Protein AF-Q0VHI0-F1 (afdb_monomer)

Structure (mmCIF, N/CA/C/O backbone):
data_AF-Q0VHI0-F1
#
_entry.id   AF-Q0VHI0-F1
#
loop_
_atom_site.group_PDB
_atom_site.id
_atom_site.type_symbol
_atom_site.label_atom_id
_atom_site.label_alt_id
_atom_site.label_comp_id
_atom_site.label_asym_id
_atom_site.label_entity_id
_atom_site.label_seq_id
_atom_site.pdbx_PDB_ins_code
_atom_site.Cartn_x
_atom_site.Cartn_y
_atom_site.Cartn_z
_atom_site.occupancy
_atom_site.B_iso_or_equiv
_atom_site.auth_seq_id
_atom_site.auth_comp_id
_atom_site.auth_asym_id
_atom_site.auth_atom_id
_atom_site.pdbx_PDB_model_num
ATOM 1 N N . MET A 1 1 ? 35.026 48.887 23.957 1.00 38.47 1 MET A N 1
ATOM 2 C CA . MET A 1 1 ? 33.906 49.827 24.156 1.00 38.47 1 MET A CA 1
ATOM 3 C C . MET A 1 1 ? 32.701 49.025 24.620 1.00 38.47 1 MET A C 1
ATOM 5 O O . MET A 1 1 ? 32.189 48.220 23.860 1.00 38.47 1 MET A O 1
ATOM 9 N N . GLU A 1 2 ? 32.453 49.130 25.924 1.00 35.31 2 GLU A N 1
ATOM 10 C CA . GLU A 1 2 ? 31.187 49.112 26.683 1.00 35.31 2 GLU A CA 1
ATOM 11 C C . GLU A 1 2 ? 29.931 48.373 26.146 1.00 35.31 2 GLU A C 1
ATOM 13 O O . GLU A 1 2 ? 29.372 48.698 25.106 1.00 35.31 2 GLU A O 1
ATOM 18 N N . ASN A 1 3 ? 29.457 47.426 26.971 1.00 36.97 3 ASN A N 1
ATOM 19 C CA . ASN A 1 3 ? 28.044 47.064 27.241 1.00 36.97 3 ASN A CA 1
ATOM 20 C C . ASN A 1 3 ? 27.344 48.240 27.990 1.00 36.97 3 ASN A C 1
ATOM 22 O O . ASN A 1 3 ? 28.097 49.090 28.466 1.00 36.97 3 ASN A O 1
ATOM 26 N N . PRO A 1 4 ? 26.018 48.286 28.305 1.00 49.47 4 PRO A N 1
ATOM 27 C CA . PRO A 1 4 ? 24.869 47.405 28.007 1.00 49.47 4 PRO A CA 1
ATOM 28 C C . PRO A 1 4 ? 23.556 48.187 27.661 1.00 49.47 4 PRO A C 1
ATOM 30 O O . PRO A 1 4 ? 23.544 49.411 27.592 1.00 49.47 4 PRO A O 1
ATOM 33 N N . GLY A 1 5 ? 22.407 47.509 27.500 1.00 36.56 5 GLY A N 1
ATOM 34 C CA . GLY A 1 5 ? 21.101 48.183 27.357 1.00 36.56 5 GLY A CA 1
ATOM 35 C C . GLY A 1 5 ? 19.891 47.271 27.575 1.00 36.56 5 GLY A C 1
ATOM 36 O O . GLY A 1 5 ? 19.359 46.694 26.635 1.00 36.56 5 GLY A O 1
ATOM 37 N N . LEU A 1 6 ? 19.478 47.145 28.836 1.00 39.19 6 LEU A N 1
ATOM 38 C CA . LEU A 1 6 ? 18.313 46.410 29.341 1.00 39.19 6 LEU A CA 1
ATOM 39 C C . LEU A 1 6 ? 17.097 47.356 29.497 1.00 39.19 6 LEU A C 1
ATOM 41 O O . LEU A 1 6 ? 17.291 48.537 29.782 1.00 39.19 6 LEU A O 1
ATOM 45 N N . THR A 1 7 ? 15.877 46.788 29.554 1.00 40.47 7 THR A N 1
ATOM 46 C CA . THR A 1 7 ? 14.603 47.363 30.100 1.00 40.47 7 THR A CA 1
ATOM 47 C C . THR A 1 7 ? 13.912 48.439 29.234 1.00 40.47 7 THR A C 1
ATOM 49 O O . THR A 1 7 ? 14.581 49.262 28.638 1.00 40.47 7 THR A O 1
ATOM 52 N N . ARG A 1 8 ? 12.580 48.564 29.080 1.00 37.19 8 ARG A N 1
ATOM 53 C CA . ARG A 1 8 ? 11.393 48.414 29.960 1.00 37.19 8 ARG A CA 1
ATOM 54 C C . ARG A 1 8 ? 10.161 48.582 29.018 1.00 37.19 8 ARG A C 1
ATOM 56 O O . ARG A 1 8 ? 10.244 49.387 28.102 1.00 37.19 8 ARG A O 1
ATOM 63 N N . HIS A 1 9 ? 9.051 47.843 29.068 1.00 40.28 9 HIS A N 1
ATOM 64 C CA . HIS A 1 9 ? 7.913 48.039 29.975 1.00 40.28 9 HIS A CA 1
ATOM 65 C C . HIS A 1 9 ? 6.867 46.932 29.716 1.00 40.28 9 HIS A C 1
ATOM 67 O O . HIS A 1 9 ? 6.216 46.927 28.675 1.00 40.28 9 HIS A O 1
ATOM 73 N N . GLN A 1 10 ? 6.669 46.022 30.672 1.00 41.53 10 GLN A N 1
ATOM 74 C CA . GLN A 1 10 ? 5.404 45.298 30.811 1.00 41.53 10 GLN A CA 1
ATOM 75 C C . GLN A 1 10 ? 4.472 46.167 31.657 1.00 41.53 10 GLN A C 1
ATOM 77 O O . GLN A 1 10 ? 4.838 46.580 32.759 1.00 41.53 10 GLN A O 1
ATOM 82 N N . VAL A 1 11 ? 3.290 46.474 31.128 1.00 43.38 11 VAL A N 1
ATOM 83 C CA . VAL A 1 11 ? 2.221 47.136 31.876 1.00 43.38 11 VAL A CA 1
ATOM 84 C C . VAL A 1 11 ? 1.389 46.050 32.548 1.00 43.38 11 VAL A C 1
ATOM 86 O O . VAL A 1 11 ? 0.744 45.243 31.886 1.00 43.38 11 VAL A O 1
ATOM 89 N N . PHE A 1 12 ? 1.441 46.038 33.878 1.00 35.62 12 PHE A N 1
ATOM 90 C CA . PHE A 1 12 ? 0.471 45.375 34.737 1.00 35.62 12 PHE A CA 1
ATOM 91 C C . PHE A 1 12 ? -0.876 46.097 34.621 1.00 35.62 12 PHE A C 1
ATOM 93 O O . PHE A 1 12 ? -0.943 47.319 34.739 1.00 35.62 12 PHE A O 1
ATOM 100 N N . THR A 1 13 ? -1.964 45.350 34.480 1.00 40.91 13 THR A N 1
ATOM 101 C CA . THR A 1 13 ? -3.284 45.818 34.913 1.00 40.91 13 THR A CA 1
ATOM 102 C C . THR A 1 13 ? -3.867 44.748 35.823 1.00 40.91 13 THR A C 1
ATOM 104 O O . THR A 1 13 ? -4.276 43.681 35.380 1.00 40.91 13 THR A O 1
ATOM 107 N N . LEU A 1 14 ? -3.814 45.036 37.121 1.00 39.38 14 LEU A N 1
ATOM 108 C CA . LEU A 1 14 ? -4.578 44.373 38.168 1.00 39.38 14 LEU A CA 1
ATOM 109 C C . LEU A 1 14 ? -5.868 45.173 38.358 1.00 39.38 14 LEU A C 1
ATOM 111 O O . LEU A 1 14 ? -5.787 46.379 38.567 1.00 39.38 14 LEU A O 1
ATOM 115 N N . CYS A 1 15 ? -7.022 44.508 38.360 1.00 31.22 15 CYS A N 1
ATOM 116 C CA . CYS A 1 15 ? -8.154 44.892 39.206 1.00 31.22 15 CYS A CA 1
ATOM 117 C C . CYS A 1 15 ? -9.051 43.663 39.476 1.00 31.22 15 CYS A C 1
ATOM 119 O O . CYS A 1 15 ? -9.110 42.782 38.618 1.00 31.22 15 CYS A O 1
ATOM 121 N N . PRO A 1 16 ? -9.669 43.551 40.672 1.00 48.53 16 PRO A N 1
ATOM 122 C CA . PRO A 1 16 ? -9.937 42.267 41.326 1.00 48.53 16 PRO A CA 1
ATOM 123 C C . PRO A 1 16 ? -11.471 42.050 41.540 1.00 48.53 16 PRO A C 1
ATOM 125 O O . PRO A 1 16 ? -12.226 42.534 40.702 1.00 48.53 16 PRO A O 1
ATOM 128 N N . PRO A 1 17 ? -11.978 41.263 42.521 1.00 51.66 17 PRO A N 1
ATOM 129 C CA . PRO A 1 17 ? -12.906 40.156 42.260 1.00 51.66 17 PRO A CA 1
ATOM 130 C C . PRO A 1 17 ? -14.340 40.390 42.779 1.00 51.66 17 PRO A C 1
ATOM 132 O O . PRO A 1 17 ? -14.525 41.014 43.817 1.00 51.66 17 PRO A O 1
ATOM 135 N N . GLU A 1 18 ? -15.353 39.778 42.159 1.00 42.62 18 GLU A N 1
ATOM 136 C CA . GLU A 1 18 ? -16.685 39.655 42.775 1.00 42.62 18 GLU A CA 1
ATOM 137 C C . GLU A 1 18 ? -17.144 38.195 42.844 1.00 42.62 18 GLU A C 1
ATOM 139 O O . GLU A 1 18 ? -17.084 37.435 41.878 1.00 42.62 18 GLU A O 1
ATOM 144 N N . HIS A 1 19 ? -17.543 37.800 44.053 1.00 44.12 19 HIS A N 1
ATOM 145 C CA . HIS A 1 19 ? -18.076 36.494 44.413 1.00 44.12 19 HIS A CA 1
ATOM 146 C C . HIS A 1 19 ? -19.504 36.306 43.882 1.00 44.12 19 HIS A C 1
ATOM 148 O O . HIS A 1 19 ? -20.407 37.054 44.245 1.00 44.12 19 HIS A O 1
ATOM 154 N N . GLY A 1 20 ? -19.723 35.232 43.123 1.00 37.12 20 GLY A N 1
ATOM 155 C CA . GLY A 1 20 ? -21.039 34.639 42.873 1.00 37.12 20 GLY A CA 1
ATOM 156 C C . GLY A 1 20 ? -20.977 33.127 43.141 1.00 37.12 20 GLY A C 1
ATOM 157 O O . GLY A 1 20 ? -19.937 32.521 42.872 1.00 37.12 20 GLY A O 1
ATOM 158 N N . PRO A 1 21 ? -22.019 32.502 43.719 1.00 47.44 21 PRO A N 1
ATOM 159 C CA . PRO A 1 21 ? -21.971 31.104 44.151 1.00 47.44 21 PRO A CA 1
ATOM 160 C C . PRO A 1 21 ? -21.974 30.124 42.961 1.00 47.44 21 PRO A C 1
ATOM 162 O O . PRO A 1 21 ? -22.507 30.448 41.897 1.00 47.44 21 PRO A O 1
ATOM 165 N N . PRO A 1 22 ? -21.411 28.909 43.122 1.00 40.84 22 PRO A N 1
ATOM 166 C CA . PRO A 1 22 ? -21.280 27.956 42.029 1.00 40.84 22 PRO A CA 1
ATOM 167 C C . PRO A 1 22 ? -22.635 27.312 41.711 1.00 40.84 22 PRO A C 1
ATOM 169 O O . PRO A 1 22 ? -23.188 26.573 42.524 1.00 40.84 22 PRO A O 1
ATOM 172 N N . MET A 1 23 ? -23.165 27.550 40.508 1.00 35.97 23 MET A N 1
ATOM 173 C CA . MET A 1 23 ? -24.168 26.650 39.943 1.00 35.97 23 MET A CA 1
ATOM 174 C C . MET A 1 23 ? -23.479 25.345 39.550 1.00 35.97 23 MET A C 1
ATOM 176 O O . MET A 1 23 ? -22.531 25.339 38.765 1.00 35.97 23 MET A O 1
ATOM 180 N N . MET A 1 24 ? -23.988 24.241 40.096 1.00 37.12 24 MET A N 1
ATOM 181 C CA . MET A 1 24 ? -23.742 22.893 39.604 1.00 37.12 24 MET A CA 1
ATOM 182 C C . MET A 1 24 ? -24.214 22.805 38.148 1.00 37.12 24 MET A C 1
ATOM 184 O O . MET A 1 24 ? -25.366 22.471 37.881 1.00 37.12 24 MET A O 1
ATOM 188 N N . SER A 1 25 ? -23.323 23.087 37.198 1.00 36.75 25 SER A N 1
ATOM 189 C CA . SER A 1 25 ? -23.454 22.517 35.862 1.00 36.75 25 SER A CA 1
ATOM 190 C C . SER A 1 25 ? -23.115 21.046 35.999 1.00 36.75 25 SER A C 1
ATOM 192 O O . SER A 1 25 ? -21.955 20.659 36.128 1.00 36.75 25 SER A O 1
ATOM 194 N N . THR A 1 26 ? -24.164 20.234 36.039 1.00 41.59 26 THR A N 1
ATOM 195 C CA . THR A 1 26 ? -24.088 18.802 35.807 1.00 41.59 26 THR A CA 1
ATOM 196 C C . THR A 1 26 ? -23.267 18.582 34.543 1.00 41.59 26 THR A C 1
ATOM 198 O O . THR A 1 26 ? -23.707 18.954 33.452 1.00 41.59 26 THR A O 1
ATOM 201 N N . HIS A 1 27 ? -22.072 18.013 34.706 1.00 39.00 27 HIS A N 1
ATOM 202 C CA . HIS A 1 27 ? -21.380 17.312 33.639 1.00 39.00 27 HIS A CA 1
ATOM 203 C C . HIS A 1 27 ? -22.380 16.299 33.085 1.00 39.00 27 HIS A C 1
ATOM 205 O O . HIS A 1 27 ? -22.654 15.267 33.691 1.00 39.00 27 HIS A O 1
ATOM 211 N N . HIS A 1 28 ? -23.012 16.651 31.968 1.00 38.69 28 HIS A N 1
ATOM 212 C CA . HIS A 1 28 ? -23.519 15.650 31.057 1.00 38.69 28 HIS A CA 1
ATOM 213 C C . HIS A 1 28 ? -22.250 15.033 30.482 1.00 38.69 28 HIS A C 1
ATOM 215 O O . HIS A 1 28 ? -21.656 15.575 29.549 1.00 38.69 28 HIS A O 1
ATOM 221 N N . ASP A 1 29 ? -21.782 13.969 31.133 1.00 33.88 29 ASP A N 1
ATOM 222 C CA . ASP A 1 29 ? -20.922 12.979 30.511 1.00 33.88 29 ASP A CA 1
ATOM 223 C C . ASP A 1 29 ? -21.710 12.465 29.307 1.00 33.88 29 ASP A C 1
ATOM 225 O O . ASP A 1 29 ? -22.510 11.533 29.390 1.00 33.88 29 ASP A O 1
ATOM 229 N N . ALA A 1 30 ? -21.564 13.171 28.186 1.00 39.47 30 ALA A N 1
ATOM 230 C CA . ALA A 1 30 ? -21.826 12.605 26.889 1.00 39.47 30 ALA A CA 1
ATOM 231 C C . ALA A 1 30 ? -20.840 11.448 26.799 1.00 39.47 30 ALA A C 1
ATOM 233 O O . ALA A 1 30 ? -19.650 11.655 26.569 1.00 39.47 30 ALA A O 1
ATOM 234 N N . GLU A 1 31 ? -21.335 10.249 27.104 1.00 38.09 31 GLU A N 1
ATOM 235 C CA . GLU A 1 31 ? -20.692 9.010 26.727 1.00 38.09 31 GLU A CA 1
ATOM 236 C C . GLU A 1 31 ? -20.337 9.160 25.258 1.00 38.09 31 GLU A C 1
ATOM 238 O O . GLU A 1 31 ? -21.190 9.130 24.367 1.00 38.09 31 GLU A O 1
ATOM 243 N N . ASP A 1 32 ? -19.054 9.408 25.028 1.00 39.81 32 ASP A N 1
ATOM 244 C CA . ASP A 1 32 ? -18.459 9.320 23.727 1.00 39.81 32 ASP A CA 1
ATOM 245 C C . ASP A 1 32 ? -18.728 7.893 23.262 1.00 39.81 32 ASP A C 1
ATOM 247 O O . ASP A 1 32 ? -18.030 6.941 23.616 1.00 39.81 32 ASP A O 1
ATOM 251 N N . ILE A 1 33 ? -19.742 7.752 22.409 1.00 43.34 33 ILE A N 1
ATOM 252 C CA . ILE A 1 33 ? -19.882 6.647 21.465 1.00 43.34 33 ILE A CA 1
ATOM 253 C C . ILE A 1 33 ? -18.757 6.833 20.430 1.00 43.34 33 ILE A C 1
ATOM 255 O O . ILE A 1 33 ? -18.974 6.959 19.229 1.00 43.34 33 ILE A O 1
ATOM 259 N N . HIS A 1 34 ? -17.520 6.952 20.909 1.00 49.22 34 HIS A N 1
ATOM 260 C CA . HIS A 1 34 ? -16.341 7.041 20.090 1.00 49.22 34 HIS A CA 1
ATOM 261 C C . HIS A 1 34 ? -16.070 5.627 19.627 1.00 49.22 34 HIS A C 1
ATOM 263 O O . HIS A 1 34 ? -15.720 4.731 20.406 1.00 49.22 34 HIS A O 1
ATOM 269 N N . GLY A 1 35 ? -16.233 5.437 18.320 1.00 52.12 35 GLY A N 1
ATOM 270 C CA . GLY A 1 35 ? -15.624 4.317 17.637 1.00 52.12 35 GLY A CA 1
ATOM 271 C C . GLY A 1 35 ? -14.183 4.122 18.136 1.00 52.12 35 GLY A C 1
ATOM 272 O O . GLY A 1 35 ? -13.522 5.074 18.561 1.00 52.12 35 GLY A O 1
ATOM 273 N N . PRO A 1 36 ? -13.694 2.877 18.152 1.00 60.16 36 PRO A N 1
ATOM 274 C CA . PRO A 1 36 ? -12.367 2.548 18.661 1.00 60.16 36 PRO A CA 1
ATOM 275 C C . PRO A 1 36 ? -11.315 3.541 18.155 1.00 60.16 36 PRO A C 1
ATOM 277 O O . PRO A 1 36 ? -11.208 3.763 16.951 1.00 60.16 36 PRO A O 1
ATOM 280 N N . THR A 1 37 ? -10.550 4.125 19.082 1.00 78.50 37 THR A N 1
ATOM 281 C CA . THR A 1 37 ? -9.544 5.150 18.779 1.00 78.50 37 THR A CA 1
ATOM 282 C C . THR A 1 37 ? -8.596 4.687 17.669 1.00 78.50 37 THR A C 1
ATOM 284 O O . THR A 1 37 ? -8.313 3.494 17.534 1.00 78.50 37 THR A O 1
ATOM 287 N N . VAL A 1 38 ? -8.067 5.626 16.877 1.00 81.50 38 VAL A N 1
ATOM 288 C CA . VAL A 1 38 ? -7.137 5.335 15.764 1.00 81.50 38 VAL A CA 1
ATO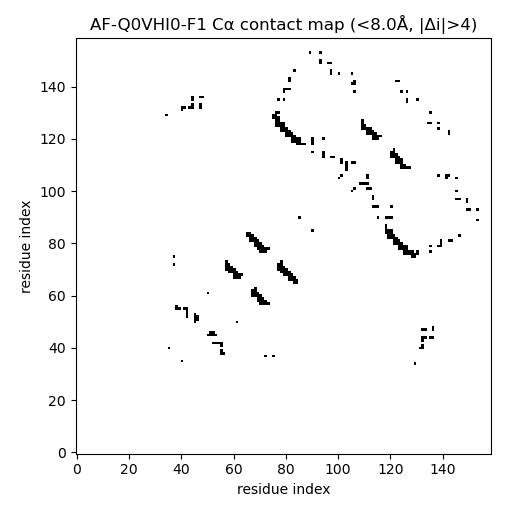M 289 C C . VAL A 1 38 ? -5.999 4.405 16.202 1.00 81.50 38 VAL A C 1
ATOM 291 O O . VAL A 1 38 ? -5.668 3.452 15.500 1.00 81.50 38 VAL A O 1
ATOM 294 N N . ALA A 1 39 ? -5.461 4.621 17.405 1.00 85.38 39 ALA A N 1
ATOM 295 C CA . ALA A 1 3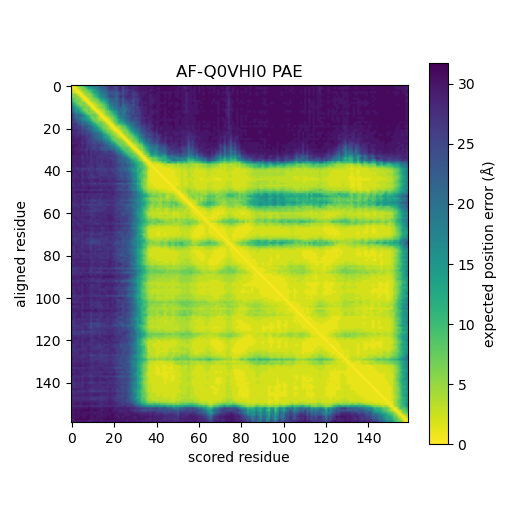9 ? -4.447 3.763 18.009 1.00 85.38 39 ALA A CA 1
ATOM 296 C C . ALA A 1 39 ? -4.908 2.301 18.149 1.00 85.38 39 ALA A C 1
ATOM 298 O O . ALA A 1 39 ? -4.216 1.382 17.713 1.00 85.38 39 ALA A O 1
ATOM 299 N N . ARG A 1 40 ? -6.117 2.083 18.677 1.00 88.38 40 ARG A N 1
ATOM 300 C CA . ARG A 1 40 ? -6.703 0.749 18.840 1.00 88.38 40 ARG A CA 1
ATOM 301 C C . ARG A 1 40 ? -6.956 0.066 17.498 1.00 88.38 40 ARG A C 1
ATOM 303 O O . ARG A 1 40 ? -6.719 -1.133 17.374 1.00 88.38 40 ARG A O 1
ATOM 310 N N . GLN A 1 41 ? -7.433 0.799 16.494 1.00 89.88 41 GLN A N 1
ATOM 311 C CA . GLN A 1 41 ? -7.628 0.238 15.154 1.00 89.88 41 GLN A CA 1
ATOM 312 C C . GLN A 1 41 ? -6.305 -0.173 14.508 1.00 89.88 41 GLN A C 1
ATOM 314 O O . GLN A 1 41 ? -6.206 -1.256 13.932 1.00 89.88 41 GLN A O 1
ATOM 319 N N . THR A 1 42 ? -5.265 0.635 14.677 1.00 90.50 42 THR A N 1
ATOM 320 C CA . THR A 1 42 ? -3.914 0.307 14.226 1.00 90.50 42 THR A CA 1
ATOM 321 C C . THR A 1 42 ? -3.364 -0.949 14.914 1.00 90.50 42 THR A C 1
ATOM 323 O O . THR A 1 42 ? -2.867 -1.846 14.235 1.00 90.50 42 THR A O 1
ATOM 326 N N . GLU A 1 43 ? -3.515 -1.082 16.235 1.00 90.75 43 GLU A N 1
ATOM 327 C CA . GLU A 1 43 ? -3.112 -2.293 16.969 1.00 90.75 43 GLU A CA 1
ATOM 328 C C . GLU A 1 43 ? -3.861 -3.548 16.504 1.00 90.75 43 GLU A C 1
ATOM 330 O O . GLU A 1 43 ? -3.262 -4.612 16.327 1.00 90.75 43 GLU A O 1
ATOM 335 N N . LEU A 1 44 ? -5.175 -3.439 16.289 1.00 92.12 44 LEU A N 1
ATOM 336 C CA . LEU A 1 44 ? -5.983 -4.537 15.761 1.00 92.12 44 LEU A CA 1
ATOM 337 C C . LEU A 1 44 ? -5.523 -4.932 14.359 1.00 92.12 44 LEU A C 1
ATOM 339 O O . LEU A 1 44 ? -5.383 -6.120 14.073 1.00 92.12 44 LEU A O 1
ATOM 343 N N . TRP A 1 45 ? -5.235 -3.952 13.503 1.00 93.38 45 TRP A N 1
ATOM 344 C CA . TRP A 1 45 ? -4.726 -4.206 12.163 1.00 93.38 45 TRP A CA 1
ATOM 345 C C . TRP A 1 45 ? -3.365 -4.907 12.198 1.00 93.38 45 TRP A C 1
ATOM 347 O O . TRP A 1 45 ? -3.187 -5.897 11.494 1.00 93.38 45 TRP A O 1
ATOM 357 N N . LEU A 1 46 ? -2.439 -4.491 13.069 1.00 92.69 46 LEU A N 1
ATOM 358 C CA . LEU A 1 46 ? -1.152 -5.174 13.259 1.00 92.69 46 LEU A CA 1
ATOM 359 C C . LEU A 1 46 ? -1.339 -6.656 13.621 1.00 92.69 46 LEU A C 1
ATOM 361 O O . LEU A 1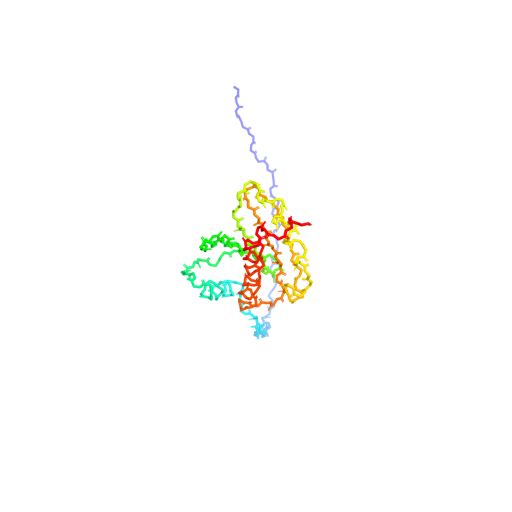 46 ? -0.739 -7.524 12.983 1.00 92.69 46 LEU A O 1
ATOM 365 N N . ARG A 1 47 ? -2.234 -6.957 14.573 1.00 92.31 47 ARG A N 1
ATOM 366 C CA . ARG A 1 47 ? -2.564 -8.341 14.967 1.00 92.31 47 ARG A CA 1
ATOM 367 C C . ARG A 1 47 ? -3.163 -9.136 13.811 1.00 92.31 47 ARG A C 1
ATOM 369 O O . ARG A 1 47 ? -2.767 -10.273 13.573 1.00 92.31 47 ARG A O 1
ATOM 376 N N . LEU A 1 48 ? -4.082 -8.530 13.063 1.00 93.31 48 LEU A N 1
ATOM 377 C CA . LEU A 1 48 ? -4.705 -9.126 11.880 1.00 93.31 48 LEU A CA 1
ATOM 378 C C . LEU A 1 48 ? -3.706 -9.386 10.747 1.00 93.31 48 LEU A C 1
ATOM 380 O O . LEU A 1 48 ? -3.864 -10.338 9.980 1.00 93.31 48 LEU A O 1
ATOM 384 N N . MET A 1 49 ? -2.662 -8.566 10.659 1.00 91.12 49 MET A N 1
ATOM 385 C CA . MET A 1 49 ? -1.535 -8.764 9.759 1.00 91.12 49 MET A CA 1
ATOM 386 C C . MET A 1 49 ? -0.505 -9.756 10.326 1.00 91.12 49 MET A C 1
ATOM 388 O O . MET A 1 49 ? 0.463 -10.061 9.636 1.00 91.12 49 MET A O 1
ATOM 392 N N . GLY A 1 50 ? -0.694 -10.315 11.524 1.00 89.69 50 GLY A N 1
ATOM 393 C CA . GLY A 1 50 ? 0.271 -11.218 12.159 1.00 89.69 50 GLY A CA 1
ATOM 394 C C . GLY A 1 50 ? 1.602 -10.541 12.501 1.00 89.69 50 GLY A C 1
ATOM 395 O O . GLY A 1 50 ? 2.611 -11.225 12.652 1.00 89.69 50 GLY A O 1
ATOM 396 N N . ALA A 1 51 ? 1.619 -9.209 12.578 1.00 87.31 51 ALA A N 1
ATOM 397 C CA . ALA A 1 51 ? 2.770 -8.451 13.036 1.00 87.31 51 ALA A CA 1
ATOM 398 C C . ALA A 1 51 ? 2.818 -8.453 14.571 1.00 87.31 51 ALA A C 1
ATOM 400 O O . ALA A 1 51 ? 1.783 -8.478 15.243 1.00 87.31 51 ALA A O 1
ATOM 401 N N . GLY A 1 52 ? 4.032 -8.420 15.125 1.00 81.31 52 GLY A N 1
ATOM 402 C CA . GLY A 1 52 ? 4.226 -8.228 16.559 1.00 81.31 52 GLY A CA 1
ATOM 403 C C . GLY A 1 52 ? 3.683 -6.871 17.030 1.00 81.31 52 GLY A C 1
ATOM 404 O O . GLY A 1 52 ? 3.470 -5.972 16.212 1.00 81.31 52 GLY A O 1
ATOM 405 N N . PRO A 1 53 ? 3.457 -6.703 18.342 1.00 76.00 53 PRO A N 1
ATOM 406 C CA . PRO A 1 53 ? 3.015 -5.430 18.892 1.00 76.00 53 PRO A CA 1
ATOM 407 C C . PRO A 1 53 ? 4.031 -4.330 18.559 1.00 76.00 53 PRO A C 1
ATOM 409 O O . PRO A 1 53 ? 5.217 -4.448 18.862 1.00 76.00 53 PRO A O 1
ATOM 412 N N . GLN A 1 54 ? 3.551 -3.263 17.925 1.00 80.25 54 GLN A N 1
ATOM 413 C CA . GLN A 1 54 ? 4.293 -2.028 17.686 1.00 80.25 54 GLN A CA 1
ATOM 414 C C . GLN A 1 54 ? 3.515 -0.874 18.322 1.00 80.25 54 GLN A C 1
ATOM 416 O O . GLN A 1 54 ? 2.285 -0.958 18.409 1.00 80.25 54 GLN A O 1
ATOM 421 N N . PRO A 1 55 ? 4.198 0.185 18.786 1.00 76.94 55 PRO A N 1
ATOM 422 C CA . PRO A 1 55 ? 3.511 1.347 19.323 1.00 76.94 55 PRO A CA 1
ATOM 423 C C . PRO A 1 55 ? 2.578 1.940 18.254 1.00 76.94 55 PRO A C 1
ATOM 425 O O . PRO A 1 55 ? 2.978 2.040 17.091 1.00 76.94 55 PRO A O 1
ATOM 428 N N . PRO A 1 56 ? 1.346 2.332 18.615 1.00 71.50 56 PRO A N 1
ATOM 429 C CA . PRO A 1 56 ? 0.421 2.943 17.675 1.00 71.50 56 PRO A CA 1
ATOM 430 C C . PRO A 1 56 ? 0.942 4.324 17.266 1.00 71.50 56 PRO A C 1
ATOM 432 O O . PRO A 1 56 ? 0.816 5.303 17.999 1.00 71.50 56 PRO A O 1
ATOM 435 N N . THR A 1 57 ? 1.538 4.402 16.082 1.00 80.19 57 THR A N 1
ATOM 436 C CA . THR A 1 57 ? 1.959 5.653 15.449 1.00 80.19 57 THR A CA 1
ATOM 437 C C . THR A 1 57 ? 1.008 6.016 14.313 1.00 80.19 57 THR A C 1
ATOM 439 O O . THR A 1 57 ? 0.279 5.177 13.780 1.00 80.19 57 THR A O 1
ATOM 442 N N . SER A 1 58 ? 1.013 7.289 13.916 1.00 82.38 58 SER A N 1
ATOM 443 C CA . SER A 1 58 ? 0.264 7.766 12.746 1.00 82.38 58 SER A CA 1
ATOM 444 C C . SER A 1 58 ? 0.825 7.240 11.422 1.00 82.38 58 SER A C 1
ATOM 446 O O . SER A 1 58 ? 0.166 7.350 10.397 1.00 82.38 58 SER A O 1
ATOM 448 N N . SER A 1 59 ? 2.028 6.668 11.422 1.00 89.44 59 SER A N 1
ATOM 449 C CA . SER A 1 59 ? 2.644 6.041 10.257 1.00 89.44 59 SER A CA 1
ATOM 450 C C . SER A 1 59 ? 3.403 4.794 10.687 1.00 89.44 59 SER A C 1
ATOM 452 O O . SER A 1 59 ? 4.238 4.853 11.592 1.00 89.44 59 SER A O 1
ATOM 454 N N . LEU A 1 60 ? 3.101 3.669 10.047 1.00 92.50 60 LEU A N 1
ATOM 455 C CA . LEU A 1 60 ? 3.719 2.373 10.289 1.00 92.50 60 LEU A CA 1
ATOM 456 C C . LEU A 1 60 ? 4.191 1.756 8.984 1.00 92.50 60 LEU A C 1
ATOM 458 O O . LEU A 1 60 ? 3.566 1.916 7.937 1.00 92.50 60 LEU A O 1
ATOM 462 N N . THR A 1 61 ? 5.283 1.002 9.073 1.00 94.19 61 THR A N 1
ATOM 463 C CA . THR A 1 61 ? 5.837 0.227 7.963 1.00 94.19 61 THR A CA 1
ATOM 464 C C . THR A 1 61 ? 5.995 -1.224 8.391 1.00 94.19 61 THR A C 1
ATOM 466 O O . THR A 1 61 ? 6.573 -1.506 9.438 1.00 94.19 61 THR A O 1
ATOM 469 N N . LEU A 1 62 ? 5.506 -2.142 7.563 1.00 92.88 62 LEU A N 1
ATOM 470 C CA . LEU A 1 62 ? 5.667 -3.581 7.718 1.00 92.88 62 LEU A CA 1
ATOM 471 C C . LEU A 1 62 ? 6.348 -4.147 6.475 1.00 92.88 62 LEU A C 1
ATOM 473 O O . LEU A 1 62 ? 5.838 -4.004 5.365 1.00 92.88 62 LEU A O 1
ATOM 477 N N . ASP A 1 63 ? 7.465 -4.839 6.662 1.00 92.38 63 ASP A N 1
ATOM 478 C CA . ASP A 1 63 ? 8.045 -5.682 5.621 1.00 92.38 63 ASP A CA 1
ATOM 479 C C . ASP A 1 63 ? 7.403 -7.076 5.706 1.00 92.38 63 ASP A C 1
ATOM 481 O O . ASP A 1 63 ? 7.410 -7.713 6.762 1.00 92.38 63 ASP A O 1
ATOM 485 N N . ARG A 1 64 ? 6.807 -7.548 4.606 1.00 86.75 64 ARG A N 1
ATOM 486 C CA . ARG A 1 64 ? 6.152 -8.858 4.534 1.00 86.75 64 ARG A CA 1
ATOM 487 C C . ARG A 1 64 ? 6.404 -9.527 3.191 1.00 86.75 64 ARG A C 1
ATOM 489 O O . ARG A 1 64 ? 5.907 -9.091 2.155 1.00 86.75 64 ARG A O 1
ATOM 496 N N . ASP A 1 65 ? 7.098 -10.658 3.234 1.00 87.00 65 ASP A N 1
ATOM 497 C CA . ASP A 1 65 ? 7.500 -11.423 2.054 1.00 87.00 65 ASP A CA 1
ATOM 498 C C . ASP A 1 65 ? 8.290 -10.544 1.062 1.00 87.00 65 ASP A C 1
ATOM 500 O O . ASP A 1 65 ? 9.417 -10.140 1.334 1.00 87.00 65 ASP A O 1
ATOM 504 N N . ARG A 1 66 ? 7.683 -10.230 -0.087 1.00 90.88 66 ARG A N 1
ATOM 505 C CA . ARG A 1 66 ? 8.229 -9.393 -1.167 1.00 90.88 66 ARG A CA 1
ATOM 506 C C . ARG A 1 66 ? 7.672 -7.966 -1.177 1.00 90.88 66 ARG A C 1
ATOM 508 O O . ARG A 1 66 ? 8.021 -7.187 -2.065 1.00 90.88 66 ARG A O 1
ATOM 515 N N . ASP A 1 67 ? 6.801 -7.654 -0.221 1.00 94.81 67 ASP A N 1
ATOM 516 C CA . ASP A 1 67 ? 6.056 -6.406 -0.151 1.00 94.81 67 ASP A CA 1
ATOM 517 C C . ASP A 1 67 ? 6.461 -5.597 1.074 1.00 94.81 67 ASP A C 1
ATOM 519 O O . ASP A 1 67 ? 6.640 -6.128 2.171 1.00 94.81 67 ASP A O 1
ATOM 523 N N . ARG A 1 68 ? 6.521 -4.283 0.898 1.00 96.44 68 ARG A N 1
ATOM 524 C CA . ARG A 1 68 ? 6.534 -3.329 2.000 1.00 96.44 68 ARG A CA 1
ATOM 525 C C . ARG A 1 68 ? 5.171 -2.663 2.083 1.00 96.44 68 ARG A C 1
ATOM 527 O O . ARG A 1 68 ? 4.697 -2.109 1.094 1.00 96.44 68 ARG A O 1
ATOM 534 N N . ILE A 1 69 ? 4.541 -2.739 3.246 1.00 96.56 69 ILE A N 1
ATOM 535 C CA . ILE A 1 69 ? 3.203 -2.221 3.518 1.00 96.56 69 ILE A CA 1
ATOM 536 C C . ILE A 1 69 ? 3.341 -1.010 4.429 1.00 96.56 69 ILE A C 1
ATOM 538 O O . ILE A 1 69 ? 3.956 -1.097 5.487 1.00 96.56 69 ILE A O 1
ATOM 542 N N . PHE A 1 70 ? 2.734 0.098 4.038 1.00 96.25 70 PHE A N 1
ATOM 543 C CA . PHE A 1 70 ? 2.661 1.318 4.820 1.00 96.25 70 PHE A CA 1
ATOM 544 C C . PHE A 1 70 ? 1.213 1.558 5.226 1.00 96.25 70 PHE A C 1
ATOM 546 O O . PHE A 1 70 ? 0.310 1.467 4.390 1.00 96.25 70 PHE A O 1
ATOM 553 N N . LEU A 1 71 ? 1.012 1.870 6.501 1.00 95.44 71 LEU A N 1
ATOM 554 C CA . LEU A 1 71 ? -0.251 2.352 7.041 1.00 95.44 71 LEU A CA 1
ATOM 555 C C . LEU A 1 71 ? -0.022 3.770 7.556 1.00 95.44 71 LEU A C 1
ATOM 557 O O . LEU A 1 71 ? 0.740 3.961 8.498 1.00 95.44 71 LEU A O 1
ATOM 561 N N . GLU A 1 72 ? -0.687 4.746 6.952 1.00 94.88 72 GLU A N 1
ATOM 562 C CA . GLU A 1 72 ? -0.677 6.141 7.394 1.00 94.88 72 GLU A CA 1
ATOM 563 C C . GLU A 1 72 ? -2.080 6.545 7.850 1.00 94.88 72 GLU A C 1
ATOM 565 O O . GLU A 1 72 ? -3.066 6.211 7.199 1.00 94.88 72 GLU A O 1
ATOM 570 N N . GLN A 1 73 ? -2.176 7.273 8.953 1.00 90.19 73 GLN A N 1
ATOM 571 C CA . GLN A 1 73 ? -3.412 7.823 9.494 1.00 90.19 73 GLN A CA 1
ATOM 572 C C . GLN A 1 73 ? -3.395 9.333 9.279 1.00 90.19 73 GLN A C 1
ATOM 574 O O . GLN A 1 73 ? -2.535 10.026 9.822 1.00 90.19 73 GLN A O 1
ATOM 579 N N . ASP A 1 74 ? -4.335 9.839 8.487 1.00 85.44 74 ASP A N 1
ATOM 580 C CA . ASP A 1 74 ? -4.435 11.259 8.154 1.00 85.44 74 ASP A CA 1
ATOM 581 C C . ASP A 1 74 ? -5.905 11.677 8.041 1.00 85.44 74 ASP A C 1
ATOM 583 O O . ASP A 1 74 ? -6.698 10.997 7.389 1.00 85.44 74 ASP A O 1
ATOM 587 N N . GLN A 1 75 ? -6.281 12.776 8.702 1.00 81.56 75 GLN A N 1
ATOM 588 C CA . GLN A 1 75 ? -7.643 13.338 8.692 1.00 81.56 75 GLN A CA 1
ATOM 589 C C . GLN A 1 75 ? -8.761 12.301 8.942 1.00 81.56 75 GLN A C 1
ATOM 591 O O . GLN A 1 75 ? -9.795 12.301 8.274 1.00 81.56 75 GLN A O 1
ATOM 596 N N . GLY A 1 76 ? -8.542 11.378 9.886 1.00 81.62 76 GLY A N 1
ATOM 597 C CA . GLY A 1 76 ? -9.514 10.329 10.227 1.00 81.62 76 GLY A CA 1
ATOM 598 C C . GLY A 1 76 ? -9.628 9.202 9.193 1.00 81.62 76 GLY A C 1
ATOM 599 O O . GLY A 1 76 ? -10.563 8.406 9.252 1.00 81.62 76 GLY A O 1
ATOM 600 N N . ARG A 1 77 ? -8.695 9.117 8.238 1.00 90.12 77 ARG A N 1
ATOM 601 C CA . ARG A 1 77 ? -8.637 8.062 7.223 1.00 90.12 77 ARG A CA 1
ATOM 602 C C . ARG A 1 77 ? -7.338 7.282 7.336 1.00 90.12 77 ARG A C 1
ATOM 604 O O . ARG A 1 77 ? -6.257 7.858 7.444 1.00 90.12 77 ARG A O 1
ATOM 611 N N . ALA A 1 78 ? -7.454 5.969 7.192 1.00 93.94 78 ALA A N 1
ATOM 612 C CA . ALA A 1 78 ? -6.309 5.100 6.992 1.00 93.94 78 ALA A CA 1
ATOM 613 C C . ALA A 1 78 ? -5.947 5.044 5.507 1.00 93.94 78 ALA A C 1
ATOM 615 O O . ALA A 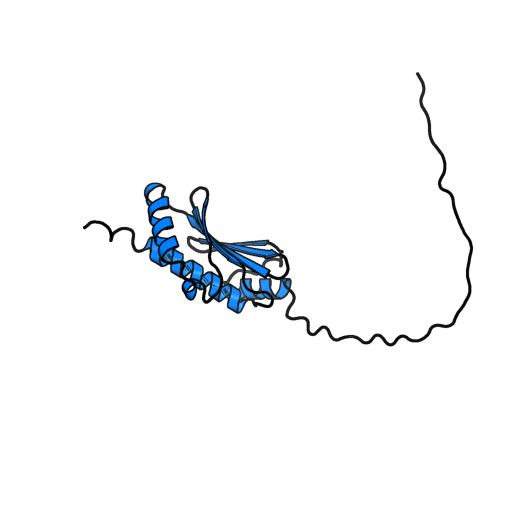1 78 ? -6.778 4.712 4.659 1.00 93.94 78 ALA A O 1
ATOM 616 N N . ARG A 1 79 ? -4.692 5.324 5.181 1.00 96.50 79 ARG A N 1
ATOM 617 C CA . ARG A 1 79 ? -4.111 5.118 3.860 1.00 96.50 79 ARG A CA 1
ATOM 618 C C . ARG A 1 79 ? -3.218 3.893 3.900 1.00 96.50 79 ARG A C 1
ATOM 620 O O . ARG A 1 79 ? -2.284 3.826 4.693 1.00 96.50 79 ARG A O 1
ATOM 627 N N . LEU A 1 80 ? -3.504 2.945 3.018 1.00 97.12 80 LEU A N 1
ATOM 628 C CA . LEU A 1 80 ? -2.694 1.754 2.827 1.00 97.12 80 LEU A CA 1
ATOM 629 C C . LEU A 1 80 ? -1.949 1.852 1.515 1.00 97.12 80 LEU A C 1
ATOM 631 O O . LEU A 1 80 ? -2.562 2.008 0.454 1.00 97.12 80 LEU A O 1
ATOM 635 N N . THR A 1 81 ? -0.635 1.711 1.602 1.00 98.06 81 THR A N 1
ATOM 636 C CA . THR A 1 81 ? 0.256 1.731 0.451 1.00 98.06 81 THR A CA 1
ATOM 637 C C . THR A 1 81 ? 1.112 0.473 0.460 1.00 98.06 81 THR A C 1
ATOM 639 O O . THR A 1 81 ? 1.730 0.154 1.468 1.00 98.06 81 THR A O 1
ATOM 642 N N . LEU A 1 82 ? 1.156 -0.254 -0.653 1.00 97.81 82 LEU A N 1
ATOM 643 C CA . LEU A 1 82 ? 2.033 -1.407 -0.843 1.00 97.81 82 LEU A CA 1
ATOM 644 C C . LEU A 1 82 ? 3.081 -1.068 -1.894 1.00 97.81 82 LEU A C 1
ATOM 646 O O . LEU A 1 82 ? 2.752 -0.511 -2.941 1.00 97.81 82 LEU A O 1
ATOM 650 N N . ALA A 1 83 ? 4.322 -1.455 -1.629 1.00 97.75 83 ALA A N 1
ATOM 651 C CA . ALA A 1 83 ? 5.438 -1.346 -2.552 1.00 97.75 83 ALA A CA 1
ATOM 652 C C . ALA A 1 83 ? 6.055 -2.723 -2.801 1.00 97.75 83 ALA A C 1
ATOM 654 O O . ALA A 1 83 ? 6.347 -3.457 -1.856 1.00 97.75 83 ALA A O 1
ATOM 655 N N . ARG A 1 84 ? 6.310 -3.046 -4.071 1.00 96.88 84 ARG A N 1
ATOM 656 C CA . ARG A 1 84 ? 7.002 -4.268 -4.495 1.00 96.88 84 ARG A CA 1
ATOM 657 C C . ARG A 1 84 ? 8.139 -3.919 -5.438 1.00 96.88 84 ARG A C 1
ATOM 659 O O . ARG A 1 84 ? 7.927 -3.248 -6.447 1.00 96.88 84 ARG A O 1
ATOM 666 N N . ARG A 1 85 ? 9.345 -4.394 -5.131 1.00 95.81 85 ARG A N 1
ATOM 667 C CA . ARG A 1 85 ? 10.516 -4.190 -5.996 1.00 95.81 85 ARG A CA 1
ATOM 668 C C . ARG A 1 85 ? 10.370 -4.936 -7.314 1.00 95.81 85 ARG A C 1
ATOM 670 O O . ARG A 1 85 ? 9.911 -6.076 -7.332 1.00 95.81 85 ARG A O 1
ATOM 677 N N . LEU A 1 86 ? 10.818 -4.299 -8.393 1.00 93.62 86 LEU A N 1
ATOM 678 C CA . LEU A 1 86 ? 10.787 -4.834 -9.748 1.00 93.62 86 LEU A CA 1
ATOM 679 C C . LEU A 1 86 ? 12.142 -4.681 -10.460 1.00 93.62 86 LEU A C 1
ATOM 681 O O . LEU A 1 86 ? 12.732 -3.587 -10.451 1.00 93.62 86 LEU A O 1
ATOM 685 N N . PRO A 1 87 ? 12.600 -5.724 -11.180 1.00 91.69 87 PRO A N 1
ATOM 686 C CA . PRO A 1 87 ? 13.704 -5.602 -12.127 1.00 91.69 87 PRO A CA 1
ATOM 687 C C . PRO A 1 87 ? 13.415 -4.526 -13.181 1.00 91.69 87 PRO A C 1
ATOM 689 O O . PRO A 1 87 ? 12.296 -4.443 -13.688 1.00 91.69 87 PRO A O 1
ATOM 692 N N . VAL A 1 88 ? 14.429 -3.729 -13.546 1.00 91.88 88 VAL A N 1
ATOM 693 C CA . VAL A 1 88 ? 14.309 -2.620 -14.520 1.00 91.88 88 VAL A CA 1
ATOM 694 C C . VAL A 1 88 ? 13.549 -3.017 -15.797 1.00 91.88 88 VAL A C 1
ATOM 696 O O . VAL A 1 88 ? 12.613 -2.294 -16.142 1.00 91.88 88 VAL A O 1
ATOM 699 N N . PRO A 1 89 ? 13.838 -4.165 -16.451 1.00 92.25 89 PRO A N 1
ATOM 700 C CA . PRO A 1 89 ? 13.177 -4.526 -17.709 1.00 92.25 89 PRO A CA 1
ATOM 701 C C . PRO A 1 89 ? 11.663 -4.744 -17.586 1.00 92.25 89 PRO A C 1
ATOM 703 O O . PRO A 1 89 ? 10.946 -4.691 -18.579 1.00 92.25 89 PRO A O 1
ATOM 706 N N . GLN A 1 90 ? 11.161 -5.000 -16.376 1.00 92.31 90 GLN A N 1
ATOM 707 C CA . GLN A 1 90 ? 9.763 -5.355 -16.131 1.00 92.31 90 GLN A CA 1
ATOM 708 C C . GLN A 1 90 ? 8.924 -4.171 -15.635 1.00 92.31 90 GLN A C 1
ATOM 710 O O . GLN A 1 90 ? 7.704 -4.274 -15.576 1.00 92.31 90 GLN A O 1
ATOM 715 N N . ARG A 1 91 ? 9.537 -3.043 -15.252 1.00 93.44 91 ARG A N 1
ATOM 716 C CA . ARG A 1 91 ? 8.837 -1.963 -14.531 1.00 93.44 91 ARG A CA 1
ATOM 717 C C . ARG A 1 91 ? 7.665 -1.385 -15.317 1.00 93.44 91 ARG A C 1
ATOM 719 O O . ARG A 1 91 ? 6.539 -1.389 -14.826 1.00 93.44 91 ARG A O 1
ATOM 726 N N . GLN A 1 92 ? 7.926 -0.901 -16.530 1.00 94.56 92 GLN A N 1
ATOM 727 C CA . GLN A 1 92 ? 6.916 -0.210 -17.334 1.00 94.56 92 GLN A CA 1
ATOM 728 C C . GLN A 1 92 ? 5.788 -1.151 -17.764 1.00 94.56 92 GLN A C 1
ATOM 730 O O . GLN A 1 92 ? 4.618 -0.814 -17.600 1.00 94.56 92 GLN A O 1
ATOM 735 N N . SER A 1 93 ? 6.125 -2.338 -18.273 1.00 94.62 93 SER A N 1
ATOM 736 C CA . SER A 1 93 ? 5.127 -3.316 -18.715 1.00 94.62 93 SER A CA 1
ATOM 737 C C . SER A 1 93 ? 4.252 -3.790 -17.554 1.00 94.62 93 SER A C 1
ATOM 739 O O . SER A 1 93 ? 3.032 -3.852 -17.692 1.00 94.62 93 SER A O 1
ATOM 741 N N . THR A 1 94 ? 4.837 -4.038 -16.380 1.00 95.69 94 THR A N 1
ATOM 742 C CA . THR A 1 94 ? 4.077 -4.410 -15.179 1.00 95.69 94 THR A CA 1
ATOM 743 C C . THR A 1 94 ? 3.195 -3.270 -14.672 1.00 95.69 94 THR A C 1
ATOM 745 O O . THR A 1 94 ? 2.052 -3.535 -14.303 1.00 95.69 94 THR A O 1
ATOM 748 N N . LEU A 1 95 ? 3.653 -2.010 -14.702 1.00 96.69 95 LEU A N 1
ATOM 749 C CA . LEU A 1 95 ? 2.795 -0.867 -14.364 1.00 96.69 95 LEU A CA 1
ATOM 750 C C . LEU A 1 95 ? 1.595 -0.773 -15.315 1.00 96.69 95 LEU A C 1
ATOM 752 O O . LEU A 1 95 ? 0.470 -0.641 -14.846 1.00 96.69 95 LEU A O 1
ATOM 756 N N . LEU A 1 96 ? 1.811 -0.866 -16.630 1.00 96.50 96 LEU A N 1
ATOM 757 C CA . LEU A 1 96 ? 0.723 -0.788 -17.611 1.00 96.50 96 LEU A CA 1
ATOM 758 C C . LEU A 1 96 ? -0.308 -1.905 -17.405 1.00 96.50 96 LEU A C 1
ATOM 760 O O . LEU A 1 96 ? -1.506 -1.628 -17.393 1.00 96.50 96 LEU A O 1
ATOM 764 N N . ARG A 1 97 ? 0.146 -3.141 -17.151 1.00 95.88 97 ARG A N 1
ATOM 765 C CA . ARG A 1 97 ? -0.740 -4.256 -16.779 1.00 95.88 97 ARG A CA 1
ATOM 766 C C . ARG A 1 97 ? -1.522 -3.962 -15.503 1.00 95.88 97 ARG A C 1
ATOM 768 O O . ARG A 1 97 ? -2.716 -4.227 -15.447 1.00 95.88 97 ARG A O 1
ATOM 775 N N . LEU A 1 98 ? -0.875 -3.398 -14.482 1.00 97.06 98 LEU A N 1
ATOM 776 C CA . LEU A 1 98 ? -1.559 -3.040 -13.241 1.00 97.06 98 LEU A CA 1
ATOM 777 C C . LEU A 1 98 ? -2.642 -1.992 -13.486 1.00 97.06 98 LEU A C 1
ATOM 779 O O . LEU A 1 98 ? -3.763 -2.182 -13.028 1.00 97.06 98 LEU A O 1
ATOM 783 N N . LEU A 1 99 ? -2.337 -0.935 -14.240 1.00 96.69 99 LEU A N 1
ATOM 784 C CA . LEU A 1 99 ? -3.292 0.129 -14.554 1.00 96.69 99 LEU A CA 1
ATOM 785 C C . LEU A 1 99 ? -4.532 -0.398 -15.291 1.00 96.69 99 LEU A C 1
ATOM 787 O O . LEU A 1 99 ? -5.635 0.050 -14.998 1.00 96.69 99 LEU A O 1
ATOM 791 N N . GLN A 1 100 ? -4.383 -1.392 -16.170 1.00 95.38 100 GLN A N 1
ATOM 792 C CA . GLN A 1 100 ? -5.520 -2.047 -16.835 1.00 95.38 100 GLN A CA 1
ATOM 793 C C . GLN A 1 100 ? -6.450 -2.780 -15.851 1.00 95.38 100 GLN A C 1
ATOM 795 O O . GLN A 1 100 ? -7.654 -2.880 -16.091 1.00 95.38 100 GLN A O 1
ATOM 800 N N . LEU A 1 101 ? -5.911 -3.264 -14.727 1.00 95.19 101 LEU A N 1
ATOM 801 C CA . LEU A 1 101 ? -6.664 -3.974 -13.692 1.00 95.19 101 LEU A CA 1
ATOM 802 C C . LEU A 1 101 ? -7.293 -3.054 -12.636 1.00 95.19 101 LEU A C 1
ATOM 804 O O . LEU A 1 101 ? -8.085 -3.540 -11.828 1.00 95.19 101 LEU A O 1
ATOM 808 N N . LEU A 1 102 ? -6.964 -1.757 -12.607 1.00 95.06 102 LEU A N 1
ATOM 809 C CA . LEU A 1 102 ? -7.488 -0.804 -11.619 1.00 95.06 102 LEU A CA 1
ATOM 810 C C . LEU A 1 102 ? -8.911 -0.334 -11.953 1.00 95.06 102 LEU A C 1
ATOM 812 O O . LEU A 1 102 ? -9.182 0.859 -12.064 1.00 95.06 102 LEU A O 1
ATOM 816 N N . GLN A 1 103 ? -9.828 -1.285 -12.091 1.00 92.19 103 GLN A N 1
ATOM 817 C CA . GLN A 1 103 ? -11.259 -1.008 -12.178 1.00 92.19 103 GLN A CA 1
ATOM 818 C C . GLN A 1 103 ? -11.836 -0.749 -10.771 1.00 92.19 103 GLN A C 1
ATOM 820 O O . GLN A 1 103 ? -11.253 -1.213 -9.782 1.00 92.19 103 GLN A O 1
ATOM 825 N N . PRO A 1 104 ? -12.968 -0.035 -10.632 1.00 90.94 104 PRO A N 1
ATOM 826 C CA . PRO A 1 104 ? -13.586 0.247 -9.329 1.00 90.94 104 PRO A CA 1
ATOM 827 C C . PRO A 1 104 ? -13.801 -0.997 -8.448 1.00 90.94 104 PRO A C 1
ATOM 829 O O . PRO A 1 104 ? -13.644 -0.950 -7.224 1.00 90.94 104 PRO A O 1
ATOM 832 N N . GLU A 1 105 ? -14.096 -2.140 -9.061 1.00 92.44 105 GLU A N 1
ATOM 833 C CA . GLU A 1 105 ? -14.330 -3.425 -8.402 1.00 92.44 105 GLU A CA 1
ATOM 834 C C . GLU A 1 105 ? -13.055 -3.985 -7.762 1.00 92.44 105 GLU A C 1
ATOM 836 O O . GLU A 1 105 ? -13.123 -4.665 -6.737 1.00 92.44 105 GLU A O 1
ATOM 841 N N . ALA A 1 106 ? -11.879 -3.659 -8.305 1.00 92.25 106 ALA A N 1
ATOM 842 C CA . ALA A 1 106 ? -10.595 -4.132 -7.795 1.00 92.25 106 ALA A CA 1
ATOM 843 C C . ALA A 1 106 ? -10.303 -3.606 -6.377 1.00 92.25 106 ALA A C 1
ATOM 845 O O . ALA A 1 106 ? -9.739 -4.320 -5.544 1.00 92.25 106 ALA A O 1
ATOM 846 N N . GLY A 1 107 ? -10.735 -2.375 -6.082 1.00 90.94 107 GLY A N 1
ATOM 847 C CA . GLY A 1 107 ? -10.711 -1.791 -4.738 1.00 90.94 107 GLY A CA 1
ATOM 848 C C . GLY A 1 107 ? -11.974 -2.081 -3.919 1.00 90.94 107 GLY A C 1
ATOM 849 O O . GLY A 1 107 ? -12.009 -1.799 -2.723 1.00 90.94 107 GLY A O 1
ATOM 850 N N . GLY A 1 108 ? -13.004 -2.664 -4.541 1.00 91.38 108 GLY A N 1
ATOM 851 C CA . GLY A 1 108 ? -14.375 -2.765 -4.033 1.00 91.38 108 GLY A CA 1
ATOM 852 C C . GLY A 1 108 ? -14.960 -1.407 -3.669 1.00 91.38 108 GLY A C 1
ATOM 853 O O . GLY A 1 108 ? -15.365 -1.191 -2.530 1.00 91.38 108 GLY A O 1
ATOM 854 N N . GLY A 1 109 ? -14.937 -0.492 -4.638 1.00 92.06 109 GLY A N 1
ATOM 855 C CA . GLY A 1 109 ? -15.463 0.867 -4.521 1.00 92.06 109 GLY A CA 1
ATOM 856 C C . GLY A 1 109 ? -14.469 1.889 -3.966 1.00 92.06 109 GLY A C 1
ATOM 857 O O . GLY A 1 109 ? -14.711 3.087 -4.081 1.00 92.06 109 GLY A O 1
ATOM 858 N N . ILE A 1 110 ? -13.335 1.450 -3.408 1.00 94.44 110 ILE A N 1
ATOM 859 C CA . ILE A 1 110 ? -12.274 2.346 -2.932 1.00 94.44 110 ILE A CA 1
ATOM 860 C C . ILE A 1 110 ? -11.321 2.670 -4.096 1.00 94.44 110 ILE A C 1
ATOM 862 O O . ILE A 1 110 ? -10.750 1.741 -4.673 1.00 94.44 110 ILE A O 1
ATOM 866 N N . PRO A 1 111 ? -11.093 3.953 -4.434 1.00 95.25 111 PRO A N 1
ATOM 867 C CA . PRO A 1 111 ? -10.177 4.327 -5.506 1.00 95.25 111 PRO A CA 1
ATOM 868 C C . PRO A 1 111 ? -8.742 3.871 -5.229 1.00 95.25 111 PRO A C 1
ATOM 870 O O . PRO A 1 111 ? -8.140 4.239 -4.218 1.00 95.25 111 PRO A O 1
ATOM 873 N N . LEU A 1 112 ? -8.184 3.105 -6.166 1.00 97.06 112 LEU A N 1
ATOM 874 C CA . LEU A 1 112 ? -6.791 2.676 -6.155 1.00 97.06 112 LEU A CA 1
ATOM 875 C C . LEU A 1 112 ? -5.953 3.579 -7.059 1.00 97.06 112 LEU A C 1
ATOM 877 O O . LEU A 1 112 ? -6.376 3.966 -8.147 1.00 97.06 112 LEU A O 1
ATOM 881 N N . ARG A 1 113 ? -4.733 3.879 -6.624 1.00 97.38 113 ARG A N 1
ATOM 882 C CA . ARG A 1 113 ? -3.709 4.555 -7.427 1.00 97.38 113 ARG A CA 1
ATOM 883 C C . ARG A 1 113 ? -2.488 3.662 -7.512 1.00 97.38 113 ARG A C 1
ATOM 885 O O . ARG A 1 113 ? -2.118 3.069 -6.505 1.00 97.38 113 ARG A O 1
ATOM 892 N N . ALA A 1 114 ? -1.850 3.603 -8.675 1.00 98.06 114 ALA A N 1
ATOM 893 C CA . ALA A 1 114 ? -0.588 2.898 -8.846 1.00 98.06 114 ALA A CA 1
ATOM 894 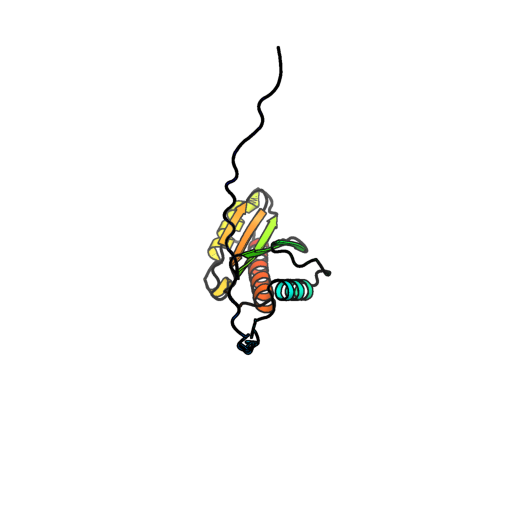C C . ALA A 1 114 ? 0.422 3.736 -9.623 1.00 98.06 114 ALA A C 1
ATOM 896 O O . ALA A 1 114 ? 0.051 4.516 -10.498 1.00 98.06 114 ALA A O 1
ATOM 897 N N . TRP A 1 115 ? 1.696 3.583 -9.280 1.00 98.19 115 TRP A N 1
ATOM 898 C CA . TRP A 1 115 ? 2.798 4.312 -9.902 1.00 98.19 115 TRP A CA 1
ATOM 899 C C . TRP A 1 115 ? 4.120 3.567 -9.712 1.00 98.19 115 TRP A C 1
ATOM 901 O O . TRP A 1 115 ? 4.226 2.638 -8.912 1.00 98.19 115 TRP A O 1
ATOM 911 N N . LEU A 1 116 ? 5.148 3.987 -10.445 1.00 97.44 116 LEU A N 1
ATOM 912 C CA . LEU A 1 116 ? 6.527 3.570 -10.207 1.00 97.44 116 LEU A CA 1
ATOM 913 C C . LEU A 1 116 ? 7.254 4.677 -9.447 1.00 97.44 116 LEU A C 1
ATOM 915 O O . LEU A 1 116 ? 7.155 5.846 -9.815 1.00 97.44 116 LEU A O 1
ATOM 919 N N . ALA A 1 117 ? 8.007 4.311 -8.417 1.00 95.94 117 ALA A N 1
ATOM 920 C CA . ALA A 1 117 ? 8.943 5.214 -7.756 1.00 95.94 117 ALA A CA 1
ATOM 921 C C . ALA A 1 117 ? 10.190 4.431 -7.344 1.00 95.94 117 ALA A C 1
ATOM 923 O O . ALA A 1 117 ? 10.098 3.400 -6.670 1.00 95.94 117 ALA A O 1
ATOM 924 N N . GLY A 1 118 ? 11.355 4.914 -7.784 1.00 93.31 118 GLY A N 1
ATOM 925 C CA . GLY A 1 118 ? 12.623 4.208 -7.624 1.00 93.31 118 GLY A CA 1
ATOM 926 C C . GLY A 1 118 ? 12.620 2.857 -8.343 1.00 93.31 118 GLY A C 1
ATOM 927 O O . GLY A 1 118 ? 12.389 2.776 -9.552 1.00 93.31 118 GLY A O 1
ATOM 928 N N . ASP A 1 119 ? 12.896 1.791 -7.594 1.00 93.81 119 ASP A N 1
ATOM 929 C CA . ASP A 1 119 ? 12.912 0.411 -8.078 1.00 93.81 119 ASP A CA 1
ATOM 930 C C . ASP A 1 119 ? 11.621 -0.369 -7.808 1.00 93.81 119 ASP A C 1
ATOM 932 O O . ASP A 1 119 ? 11.563 -1.565 -8.098 1.00 93.81 119 ASP A O 1
ATOM 936 N N . ALA A 1 120 ? 10.588 0.293 -7.288 1.00 96.38 120 ALA A N 1
ATOM 937 C CA . ALA A 1 120 ? 9.368 -0.356 -6.846 1.00 96.38 120 ALA A CA 1
ATOM 938 C C . ALA A 1 120 ? 8.127 0.106 -7.615 1.00 96.38 120 ALA A C 1
ATOM 940 O O . ALA A 1 120 ? 7.998 1.260 -8.035 1.00 96.38 120 ALA A O 1
ATOM 941 N N . LEU A 1 121 ? 7.201 -0.837 -7.765 1.00 97.62 121 LEU A N 1
ATOM 942 C CA . LEU A 1 121 ? 5.814 -0.596 -8.122 1.00 97.62 121 LEU A CA 1
ATOM 943 C C . LEU A 1 121 ? 5.012 -0.374 -6.850 1.00 97.62 121 LEU A C 1
ATOM 945 O O . LEU A 1 121 ? 5.106 -1.156 -5.903 1.00 97.62 121 LEU A O 1
ATOM 949 N N . TRP A 1 122 ? 4.224 0.688 -6.859 1.00 98.31 122 TRP A N 1
ATOM 950 C CA . TRP A 1 122 ? 3.435 1.141 -5.732 1.00 98.31 122 TRP A CA 1
ATOM 951 C C . TRP A 1 122 ? 1.956 1.034 -6.060 1.00 98.31 122 TRP A C 1
ATOM 953 O O . TRP A 1 122 ? 1.545 1.311 -7.188 1.00 98.31 122 TRP A O 1
ATOM 963 N N . ILE A 1 123 ? 1.160 0.668 -5.062 1.00 98.31 123 ILE A N 1
ATOM 964 C CA . ILE A 1 123 ? -0.297 0.758 -5.097 1.00 98.31 123 ILE A CA 1
ATOM 965 C C . ILE A 1 123 ? -0.793 1.345 -3.778 1.00 98.31 123 ILE A C 1
ATOM 967 O O . ILE A 1 123 ? -0.316 0.965 -2.714 1.00 98.31 123 ILE A O 1
ATOM 971 N N . SER A 1 124 ? -1.736 2.281 -3.833 1.00 98.06 124 SER A N 1
ATOM 972 C CA . SER A 1 124 ? -2.253 2.967 -2.649 1.00 98.06 124 SER A CA 1
ATOM 973 C C . SER A 1 124 ? -3.746 3.226 -2.736 1.00 98.06 124 SER A C 1
ATOM 975 O O . SER A 1 124 ? -4.295 3.411 -3.823 1.00 98.06 124 SER A O 1
ATOM 977 N N . ALA A 1 125 ? -4.391 3.237 -1.577 1.00 97.12 125 ALA A N 1
ATOM 978 C CA . ALA A 1 125 ? -5.775 3.639 -1.401 1.00 97.12 125 ALA A CA 1
ATOM 979 C C . ALA A 1 125 ? -5.979 4.236 -0.008 1.00 97.12 125 ALA A C 1
ATOM 981 O O . ALA A 1 125 ? -5.369 3.800 0.970 1.00 97.12 125 ALA A O 1
ATOM 982 N N . ALA A 1 126 ? -6.871 5.220 0.072 1.00 96.06 126 ALA A N 1
ATOM 983 C CA . ALA A 1 126 ? -7.376 5.745 1.332 1.00 96.06 126 ALA A CA 1
ATOM 984 C C . ALA A 1 126 ? -8.715 5.075 1.636 1.00 96.06 126 ALA A C 1
ATOM 986 O O . ALA A 1 126 ? -9.662 5.195 0.857 1.00 96.06 126 ALA A O 1
ATOM 987 N N . ALA A 1 127 ? -8.788 4.367 2.756 1.00 94.31 127 ALA A N 1
ATOM 988 C CA . ALA A 1 127 ? -10.029 3.789 3.229 1.00 94.31 127 ALA A CA 1
ATOM 989 C C . ALA A 1 127 ? -11.040 4.907 3.582 1.00 94.31 127 ALA A C 1
ATOM 991 O O . ALA A 1 127 ? -10.643 6.041 3.890 1.00 94.31 127 ALA A O 1
ATOM 992 N N . PRO A 1 128 ? -12.354 4.629 3.510 1.00 90.94 128 PRO A N 1
ATOM 993 C CA . PRO A 1 128 ? -13.377 5.564 3.963 1.00 90.94 128 PRO A CA 1
ATOM 994 C C . PRO A 1 128 ? -13.160 5.990 5.425 1.00 90.94 128 PRO A C 1
ATOM 996 O O . PRO A 1 128 ? -12.551 5.232 6.190 1.00 90.94 128 PRO A O 1
ATOM 999 N N . PRO A 1 129 ? -13.670 7.164 5.838 1.00 86.12 129 PRO A N 1
ATOM 1000 C CA . PRO A 1 129 ? -13.774 7.492 7.257 1.00 86.12 129 PRO A CA 1
ATOM 1001 C C . PRO A 1 129 ? -14.573 6.392 7.964 1.00 86.12 129 PRO A C 1
ATOM 1003 O O . PRO A 1 129 ? -15.386 5.718 7.330 1.00 86.12 129 PRO A O 1
ATOM 1006 N N . ASP A 1 130 ? -14.292 6.168 9.243 1.00 84.38 130 ASP A N 1
ATOM 1007 C CA . ASP A 1 130 ? -14.962 5.160 10.085 1.00 84.38 130 ASP A CA 1
ATOM 1008 C C . ASP A 1 130 ? -14.725 3.693 9.677 1.00 84.38 130 ASP A C 1
ATOM 1010 O O . ASP A 1 130 ? -15.258 2.762 10.285 1.00 84.38 130 ASP A O 1
ATOM 1014 N N . SER A 1 131 ? -13.879 3.452 8.671 1.00 90.25 131 SER A N 1
ATOM 1015 C CA . SER A 1 131 ? -13.417 2.105 8.346 1.00 90.25 131 SER A CA 1
ATOM 1016 C C . SER A 1 131 ? -12.524 1.550 9.458 1.00 90.25 131 SER A C 1
ATOM 1018 O O . SER A 1 131 ? -11.676 2.246 10.015 1.00 90.25 131 SER A O 1
ATOM 1020 N N . GLY A 1 132 ? -12.705 0.266 9.769 1.00 91.94 132 GLY A N 1
ATOM 1021 C CA . GLY A 1 132 ? -11.908 -0.435 10.772 1.00 91.94 132 GLY A CA 1
ATOM 1022 C C . GLY A 1 132 ? -10.809 -1.321 10.185 1.00 91.94 132 GLY A C 1
ATOM 1023 O O . GLY A 1 132 ? -10.765 -1.605 8.986 1.00 91.94 132 GLY A O 1
ATOM 1024 N N . ALA A 1 133 ? -9.983 -1.854 11.078 1.00 93.62 133 ALA A 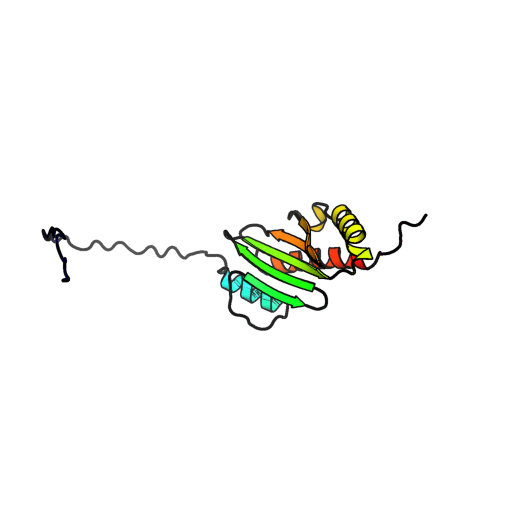N 1
ATOM 1025 C CA . ALA A 1 133 ? -8.853 -2.739 10.838 1.00 93.62 133 ALA A CA 1
ATOM 1026 C C . ALA A 1 133 ? -9.167 -3.911 9.897 1.00 93.62 133 ALA A C 1
ATOM 1028 O O . ALA A 1 133 ? -8.328 -4.302 9.089 1.00 93.62 133 ALA A O 1
ATOM 1029 N N . GLU A 1 134 ? -10.382 -4.457 9.956 1.00 94.81 134 GLU A N 1
ATOM 1030 C CA . GLU A 1 134 ? -10.816 -5.533 9.061 1.00 94.81 134 GLU A CA 1
ATOM 1031 C C . GLU A 1 134 ? -10.948 -5.078 7.604 1.00 94.81 134 GLU A C 1
ATOM 1033 O O . GLU A 1 134 ? -10.483 -5.761 6.689 1.00 94.81 134 GLU A O 1
ATOM 1038 N N . GLN A 1 135 ? -11.522 -3.894 7.378 1.00 94.81 135 GLN A N 1
ATOM 1039 C CA . GLN A 1 135 ? -11.613 -3.305 6.041 1.00 94.81 135 GLN A CA 1
ATOM 1040 C C . GLN A 1 135 ? -10.223 -2.932 5.521 1.00 94.81 135 GLN A C 1
ATOM 1042 O O . GLN A 1 135 ? -9.921 -3.152 4.350 1.00 94.81 135 GLN A O 1
ATOM 1047 N N . TRP A 1 136 ? -9.351 -2.431 6.399 1.00 95.06 136 TRP A N 1
ATOM 1048 C CA . TRP A 1 136 ? -7.957 -2.133 6.071 1.00 95.06 136 TRP A CA 1
ATOM 1049 C C . TRP A 1 136 ? -7.209 -3.408 5.664 1.00 95.06 136 TRP A C 1
ATOM 1051 O O . TRP A 1 136 ? -6.539 -3.443 4.632 1.00 95.06 136 TRP A O 1
ATOM 1061 N N . ARG A 1 137 ? -7.370 -4.505 6.413 1.00 95.31 137 ARG A N 1
ATOM 1062 C CA . ARG A 1 137 ? -6.811 -5.810 6.038 1.00 95.31 137 ARG A CA 1
ATOM 1063 C C . ARG A 1 137 ? -7.325 -6.257 4.671 1.00 95.31 137 ARG A C 1
ATOM 1065 O O . ARG A 1 137 ? -6.530 -6.698 3.841 1.00 95.31 137 ARG A O 1
ATOM 1072 N N . GLU A 1 138 ? -8.629 -6.160 4.421 1.00 95.94 138 GLU A N 1
ATOM 1073 C CA . GLU A 1 138 ? -9.197 -6.569 3.135 1.00 95.94 138 GLU A CA 1
ATOM 1074 C C . GLU A 1 138 ? -8.662 -5.723 1.974 1.00 95.94 138 GLU A C 1
ATOM 1076 O O . GLU A 1 138 ? -8.340 -6.269 0.917 1.00 95.94 138 GLU A O 1
ATOM 1081 N N . LEU A 1 139 ? -8.504 -4.415 2.174 1.00 95.94 139 LEU A N 1
ATOM 1082 C CA . LEU A 1 139 ? -7.913 -3.516 1.188 1.00 95.94 139 LEU A CA 1
ATOM 1083 C C . LEU A 1 139 ? -6.458 -3.901 0.878 1.00 95.94 139 LEU A C 1
ATOM 1085 O O . LEU A 1 139 ? -6.118 -4.085 -0.292 1.00 95.94 139 LEU A O 1
ATOM 1089 N N . ALA A 1 140 ? -5.633 -4.139 1.905 1.00 95.50 140 ALA A N 1
ATOM 1090 C CA . ALA A 1 140 ? -4.262 -4.624 1.730 1.00 95.50 140 ALA A CA 1
ATOM 1091 C C . ALA A 1 140 ? -4.221 -5.976 0.993 1.00 95.50 140 ALA A C 1
ATOM 1093 O O . ALA A 1 140 ? -3.392 -6.191 0.106 1.00 95.50 140 ALA A O 1
ATOM 1094 N N . ARG A 1 141 ? -5.157 -6.885 1.302 1.00 95.62 141 ARG A N 1
ATOM 1095 C CA . ARG A 1 141 ? -5.287 -8.185 0.626 1.00 95.62 141 ARG A CA 1
ATOM 1096 C C . ARG A 1 141 ? -5.639 -8.023 -0.855 1.00 95.62 141 ARG A C 1
ATOM 1098 O O . ARG A 1 141 ? -5.060 -8.711 -1.693 1.00 95.62 141 ARG A O 1
ATOM 1105 N N . ARG A 1 142 ? -6.562 -7.118 -1.199 1.00 96.12 142 ARG A N 1
ATOM 1106 C CA . ARG A 1 142 ? -6.914 -6.792 -2.595 1.00 96.12 142 ARG A CA 1
ATOM 1107 C C . ARG A 1 142 ? -5.724 -6.213 -3.352 1.00 96.12 142 ARG A C 1
ATOM 1109 O O . ARG A 1 142 ? -5.403 -6.713 -4.426 1.00 96.12 142 ARG A O 1
ATOM 1116 N N . GLN A 1 143 ? -5.037 -5.236 -2.762 1.00 96.75 143 GLN A N 1
ATOM 1117 C CA . GLN A 1 143 ? -3.833 -4.629 -3.331 1.00 96.75 143 GLN A CA 1
ATOM 1118 C C . GLN A 1 143 ? -2.750 -5.680 -3.611 1.00 96.75 143 GLN A C 1
ATOM 1120 O O . GLN A 1 143 ? -2.216 -5.734 -4.718 1.00 96.75 143 GLN A O 1
ATOM 1125 N N . ARG A 1 144 ? -2.485 -6.578 -2.655 1.00 95.62 144 ARG A N 1
ATOM 1126 C CA . ARG A 1 144 ? -1.517 -7.668 -2.828 1.00 95.62 144 ARG A CA 1
ATOM 1127 C C . ARG A 1 144 ? -1.909 -8.632 -3.949 1.00 95.62 144 ARG A C 1
ATOM 1129 O O . ARG A 1 144 ? -1.066 -8.941 -4.783 1.00 95.62 144 ARG A O 1
ATOM 1136 N N . ARG A 1 145 ? -3.181 -9.038 -4.037 1.00 95.19 145 ARG A N 1
ATOM 1137 C CA . ARG A 1 145 ? -3.669 -9.899 -5.134 1.00 95.19 145 ARG A CA 1
ATOM 1138 C C . ARG A 1 145 ? -3.479 -9.265 -6.514 1.00 95.19 145 ARG A C 1
ATOM 1140 O O . ARG A 1 145 ? -3.129 -9.966 -7.459 1.00 95.19 145 ARG A O 1
ATOM 1147 N N . LEU A 1 146 ? -3.682 -7.952 -6.636 1.00 95.94 146 LEU A N 1
ATOM 1148 C CA . LEU A 1 146 ? -3.416 -7.233 -7.886 1.00 95.94 146 LEU A CA 1
ATOM 1149 C C . LEU A 1 146 ? -1.930 -7.271 -8.245 1.00 95.94 146 LEU A C 1
ATOM 1151 O O . LEU A 1 146 ? -1.589 -7.575 -9.387 1.00 95.94 146 LEU A O 1
ATOM 1155 N N . LEU A 1 147 ? -1.054 -7.018 -7.266 1.00 95.19 147 LEU A N 1
ATOM 1156 C CA . LEU A 1 147 ? 0.391 -7.116 -7.459 1.00 95.19 147 LEU A CA 1
ATOM 1157 C C . LEU A 1 147 ? 0.832 -8.540 -7.808 1.00 95.19 147 LEU A C 1
ATOM 1159 O O . LEU A 1 147 ? 1.739 -8.706 -8.612 1.00 95.19 147 LEU A O 1
ATOM 1163 N N . ASP A 1 148 ? 0.228 -9.572 -7.225 1.00 94.44 148 ASP A N 1
ATOM 1164 C CA . ASP A 1 148 ? 0.542 -10.969 -7.546 1.00 94.44 148 ASP A CA 1
ATOM 1165 C C . ASP A 1 148 ? 0.171 -11.291 -9.003 1.00 94.44 148 ASP A C 1
ATOM 1167 O O . ASP A 1 148 ? 1.018 -11.740 -9.776 1.00 94.44 148 ASP A O 1
ATOM 1171 N N . ARG A 1 149 ? -1.035 -10.905 -9.434 1.00 93.81 149 ARG A N 1
ATOM 1172 C CA . ARG A 1 149 ? -1.539 -11.161 -10.792 1.00 93.81 149 ARG A CA 1
ATOM 1173 C C . ARG A 1 149 ? -0.684 -10.545 -11.905 1.00 93.81 149 ARG A C 1
ATOM 1175 O O . ARG A 1 149 ? -0.512 -11.161 -12.957 1.00 93.81 149 ARG A O 1
ATOM 1182 N N . VAL A 1 150 ? -0.158 -9.334 -11.708 1.00 93.62 150 VAL A N 1
ATOM 1183 C CA . VAL A 1 150 ? 0.685 -8.664 -12.724 1.00 93.62 150 VAL A CA 1
ATOM 1184 C C . VAL A 1 150 ? 2.122 -9.178 -12.752 1.00 93.62 150 VAL A C 1
ATOM 1186 O O . VAL A 1 150 ? 2.837 -8.918 -13.720 1.00 93.62 150 VAL A O 1
ATOM 1189 N N . MET A 1 151 ? 2.534 -9.896 -11.706 1.00 85.81 151 MET A N 1
ATOM 1190 C CA . MET A 1 151 ? 3.865 -10.491 -11.575 1.00 85.81 151 MET A CA 1
ATOM 1191 C C . MET A 1 151 ? 3.922 -11.925 -12.096 1.00 85.81 151 MET A C 1
ATOM 1193 O O . MET A 1 151 ? 4.975 -12.360 -12.548 1.00 85.81 151 MET A O 1
ATOM 1197 N N . GLU A 1 152 ? 2.800 -12.641 -12.064 1.00 82.00 152 GLU A N 1
ATOM 1198 C CA . GLU A 1 152 ? 2.684 -14.017 -12.562 1.00 82.00 152 GLU A CA 1
ATOM 1199 C C . GLU A 1 152 ? 2.521 -14.096 -14.090 1.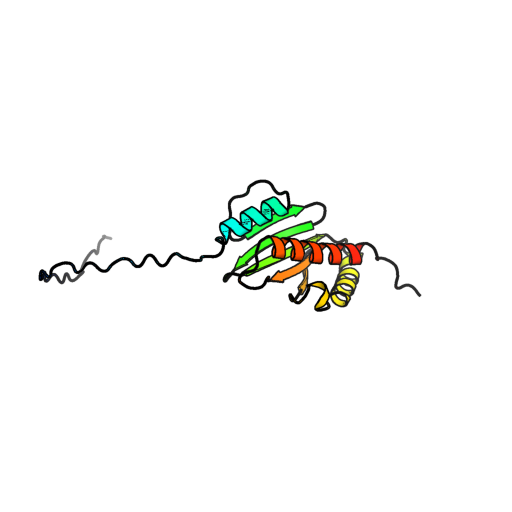00 82.00 152 GLU A C 1
ATOM 1201 O O . GLU A 1 152 ? 2.799 -15.141 -14.668 1.00 82.00 152 GLU A O 1
ATOM 1206 N N . ASN A 1 153 ? 2.180 -12.986 -14.765 1.00 61.97 153 ASN A N 1
ATOM 1207 C CA . ASN A 1 153 ? 1.970 -12.932 -16.222 1.00 61.97 153 ASN A CA 1
ATOM 1208 C C . ASN A 1 153 ? 2.995 -12.053 -16.976 1.00 61.97 153 ASN A C 1
ATOM 1210 O O . ASN A 1 153 ? 2.617 -11.046 -17.590 1.00 61.97 153 ASN A O 1
ATOM 1214 N N . PRO A 1 154 ? 4.305 -12.373 -16.965 1.00 57.62 154 PRO A N 1
ATOM 1215 C CA . PRO A 1 154 ? 5.282 -11.635 -17.758 1.00 57.62 154 PRO A CA 1
ATOM 1216 C C . PRO A 1 154 ? 5.166 -11.889 -19.275 1.00 57.62 154 PRO A C 1
ATOM 1218 O O . PRO A 1 154 ? 5.632 -11.038 -20.033 1.00 57.62 154 PRO A O 1
ATOM 1221 N N . HIS A 1 155 ? 4.509 -12.972 -19.719 1.00 48.97 155 HIS A N 1
ATOM 1222 C CA . HIS A 1 155 ? 4.532 -13.462 -21.105 1.00 48.97 155 HIS A CA 1
ATOM 1223 C C . HIS A 1 155 ? 3.146 -13.882 -21.639 1.00 48.97 155 HIS A C 1
ATOM 1225 O O . HIS A 1 155 ? 2.869 -15.069 -21.716 1.00 48.97 155 HIS A O 1
ATOM 1231 N N . GLU A 1 156 ? 2.290 -12.945 -22.052 1.00 47.12 156 GLU A N 1
ATOM 1232 C CA . GLU A 1 156 ? 1.143 -13.289 -22.930 1.00 47.12 156 GLU A CA 1
ATOM 1233 C C . GLU A 1 156 ? 0.954 -12.349 -24.133 1.00 47.12 156 GLU A C 1
ATOM 1235 O O . GLU A 1 156 ? 0.147 -12.638 -25.005 1.00 47.12 156 GLU A O 1
ATOM 1240 N N . ASN A 1 157 ? 1.755 -11.288 -24.286 1.00 41.50 157 ASN A N 1
ATOM 1241 C CA . ASN A 1 157 ? 1.665 -10.406 -25.459 1.00 41.50 157 ASN A CA 1
ATOM 1242 C C . ASN A 1 157 ? 2.866 -10.609 -26.383 1.00 41.50 157 ASN A C 1
ATOM 1244 O O . ASN A 1 157 ? 3.760 -9.769 -26.472 1.00 41.50 157 ASN A O 1
ATOM 1248 N N . GLY A 1 158 ? 2.884 -11.771 -27.025 1.00 43.31 158 GLY A N 1
ATOM 1249 C CA . GLY A 1 158 ? 3.818 -12.129 -28.082 1.00 43.31 15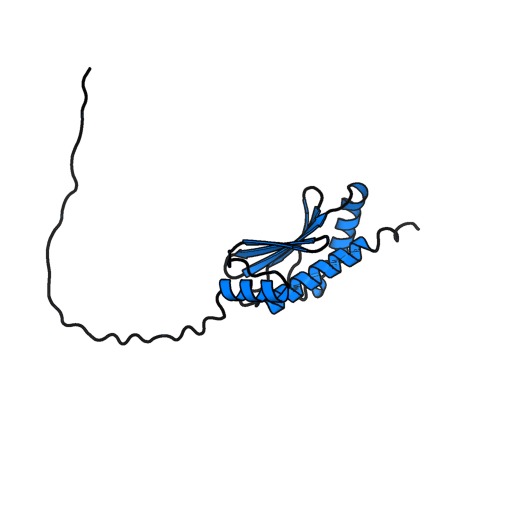8 GLY A CA 1
ATOM 1250 C C . GLY A 1 158 ? 3.118 -13.012 -29.104 1.00 43.31 158 GLY A C 1
ATOM 1251 O O . GLY A 1 158 ? 3.492 -14.171 -29.246 1.00 43.31 158 GLY A O 1
ATOM 1252 N N . GLN A 1 159 ? 2.084 -12.477 -29.753 1.00 34.06 159 GLN A N 1
ATOM 1253 C CA . GLN A 1 159 ? 1.490 -13.008 -30.979 1.00 34.06 159 GLN A CA 1
ATOM 1254 C C . GLN A 1 159 ? 0.939 -11.853 -31.809 1.00 34.06 159 GLN A C 1
ATOM 1256 O O . GLN A 1 159 ? 0.315 -10.951 -31.205 1.00 34.06 159 GLN A O 1
#

Radius of gyration: 26.73 Å; Cα contacts (8 Å, |Δi|>4): 195; chains: 1; bounding box: 58×64×75 Å

Secondary structure (DSSP, 8-state):
-----------------------------------S-HHHHHHHHHHHTTPPP----SEEEEEETTEEEEEEEETTEEEEEEEEE--GGGHHHHHHHHHHH--HHHHTSSPPEEEEETTEEEEEEEPPTT--HHHHHHHHHHHHHHHHHHHH-S-S---

Organism: Edwardsiella tarda (NCBI:txid636)

Foldseek 3Di:
DDDDDDDDDDDDDDDDDDDDDDDPPPPPPPPPPDDDDQQRLQQVLCVVVVHDDDGRDQWDWDDDDQKIWIWHHDPQKTKIKIKGFDDPVLFPVLQVQLVVVQDCVLQPNWHKDWDDDDRIIMIMTIDDHPDGSVSVNVNVVSVVVSSVVSVVPPDDPDD

InterPro domains:
  IPR017033 Type III secretion system apparatus protein SsaM [PF27378] (38-150)

Sequence (159 aa):
MENPGLTRHQVFTLCPPEHGPPMMSTHHDAEDIHGPTVARQTELWLRLMGAGPQPPTSSLTLDRDRDRIFLEQDQGRARLTLARRLPVPQRQSTLLRLLQLLQPEAGGGIPLRAWLAGDALWISAAAPPDSGAEQWRELARRQRRLLDRVMENPHENGQ

Mean p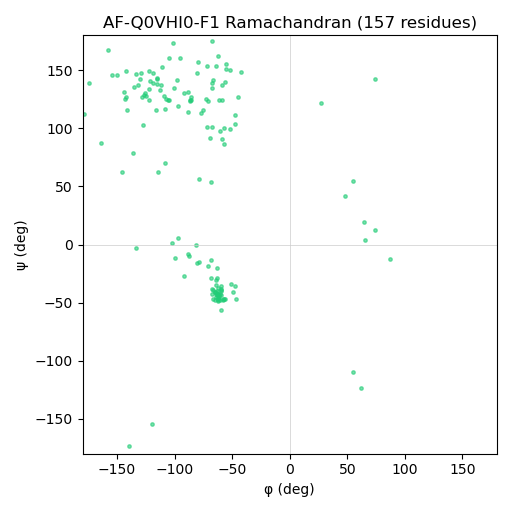redicted aligned error: 13.2 Å

Solvent-accessible surface area (backbone atoms only — not comparable to full-atom values): 10031 Å² total; per-residue (Å²): 136,82,85,88,89,80,91,86,84,86,83,84,83,86,83,86,89,84,93,76,84,85,76,84,75,74,80,76,76,71,76,74,86,62,70,77,51,72,48,55,32,49,49,50,28,34,53,76,69,70,45,72,96,66,83,67,61,59,61,46,79,44,84,52,97,75,35,38,39,35,45,36,58,55,98,74,21,48,31,44,36,40,36,32,74,47,61,77,93,48,44,65,65,35,50,54,52,42,60,74,56,66,46,58,70,58,50,69,74,38,69,71,48,72,52,79,60,94,59,25,44,34,40,35,34,58,48,60,68,88,63,48,31,66,58,53,51,51,49,53,52,38,52,48,52,52,56,49,57,41,64,74,57,86,80,80,89,82,128

Nearest PDB structures (foldseek):
  1xkp-assembly1_B  TM=8.864E-01  e=5.405E-07  Yersinia pestis
  6vu7-assembly1_A  TM=6.046E-01  e=1.048E-03  Escherichia coli 55989
  8q8o-assembly1_A-2  TM=4.531E-01  e=1.636E-02  Pseudomonas aeruginosa UCBPP-PA14
  8q8o-assembly2_B-3  TM=4.165E-01  e=3.201E-02  Pseudomonas aeruginosa UCBPP-PA14
  5wax-assembly2_B  TM=4.800E-01  e=3.680E-01  Saccharum officinarum species complex

pLDDT: mean 78.74, std 22.95, range [31.22, 98.31]